Protein AF-A0A9P6L068-F1 (afdb_monomer_lite)

Organism: NCBI:txid83296

Radius of gyration: 22.09 Å; chains: 1; bounding box: 54×22×76 Å

Sequence (106 aa):
MGVKKKEQAEFSKIFTQTTAVAKTEDKTSSNEDQRMGDTSVPTLSTSDALAALLESTEASEREWPQQALLSVMIRFGRMPRGGWSKAKDVFCAKFRSNVGTKEFKK

Secondary structure (DSSP, 8-state):
---------------------------------------------HHHHHHHHHHT----TTTHHHHHHHHHHHHHSSPPTTHHHHHHHHHHHHH-----HHHHT-

Structure (mmCIF, N/CA/C/O backbone):
data_AF-A0A9P6L068-F1
#
_entry.id   AF-A0A9P6L068-F1
#
loop_
_atom_site.group_PDB
_atom_site.id
_atom_site.type_symbol
_atom_site.label_atom_id
_atom_site.label_alt_id
_atom_site.label_comp_id
_atom_site.label_asym_id
_atom_site.label_entity_id
_atom_site.label_seq_id
_atom_site.pdbx_PDB_ins_code
_atom_site.Cartn_x
_atom_site.Cartn_y
_atom_site.Cartn_z
_atom_site.occupancy
_atom_site.B_iso_or_equiv
_atom_site.auth_seq_id
_atom_site.auth_comp_id
_atom_site.auth_asym_id
_atom_site.auth_atom_id
_atom_site.pdbx_PDB_model_num
ATOM 1 N N . MET A 1 1 ? 4.811 7.880 48.779 1.00 40.91 1 MET A N 1
ATOM 2 C CA . MET A 1 1 ? 3.872 7.461 47.713 1.00 40.91 1 MET A CA 1
ATOM 3 C C . MET A 1 1 ? 4.319 8.150 46.431 1.00 40.91 1 MET A C 1
ATOM 5 O O . MET A 1 1 ? 4.379 9.362 46.439 1.00 40.91 1 MET A O 1
ATOM 9 N N . GLY A 1 2 ? 4.769 7.525 45.351 1.00 40.84 2 GLY A N 1
ATOM 10 C CA . GLY A 1 2 ? 4.632 6.147 44.902 1.00 40.84 2 GLY A CA 1
ATOM 11 C C . GLY A 1 2 ? 4.333 6.172 43.398 1.00 40.84 2 GLY A C 1
ATOM 12 O O . GLY A 1 2 ? 3.170 6.177 43.034 1.00 40.84 2 GLY A O 1
ATOM 13 N N . VAL A 1 3 ? 5.408 6.172 42.594 1.00 47.09 3 VAL A N 1
ATOM 14 C CA . VAL A 1 3 ? 5.574 5.699 41.195 1.00 47.09 3 VAL A CA 1
ATOM 15 C C . VAL A 1 3 ? 4.749 6.265 40.020 1.00 47.09 3 VAL A C 1
ATOM 17 O O . VAL A 1 3 ? 3.537 6.402 40.105 1.00 47.09 3 VAL A O 1
ATOM 20 N N . LYS A 1 4 ? 5.464 6.364 38.87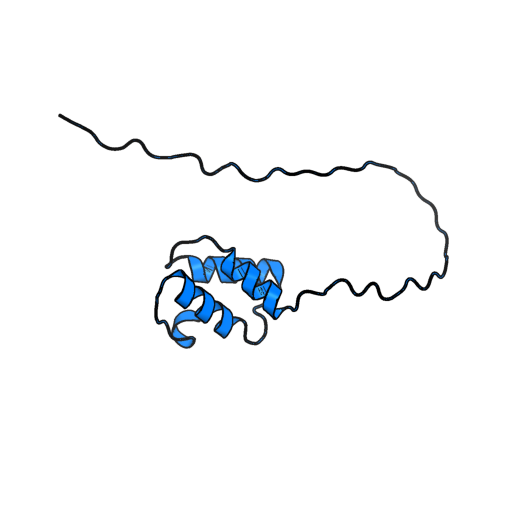1 1.00 46.06 4 LYS A N 1
ATOM 21 C CA . LYS A 1 4 ? 5.070 6.352 37.429 1.00 46.06 4 LYS A CA 1
ATOM 22 C C . LYS A 1 4 ? 5.373 7.683 36.718 1.00 46.06 4 LYS A C 1
ATOM 24 O O . LYS A 1 4 ? 4.863 8.707 37.127 1.00 46.06 4 LYS A O 1
ATOM 29 N N . LYS A 1 5 ? 6.174 7.781 35.652 1.00 46.59 5 LYS A N 1
ATOM 30 C CA . LYS A 1 5 ? 6.667 6.827 34.643 1.00 46.59 5 LYS A CA 1
ATOM 31 C C . LYS A 1 5 ? 8.026 7.324 34.117 1.00 46.59 5 LYS A C 1
ATOM 33 O O . LYS A 1 5 ? 8.143 8.483 33.737 1.00 46.59 5 LYS A O 1
ATOM 38 N N . LYS A 1 6 ? 9.016 6.433 34.064 1.00 49.78 6 LYS A N 1
ATOM 39 C CA . LYS A 1 6 ? 10.169 6.514 33.160 1.00 49.78 6 LYS A CA 1
ATOM 40 C C . LYS A 1 6 ? 9.912 5.474 32.078 1.00 49.78 6 LYS A C 1
ATOM 42 O O . LYS A 1 6 ? 9.889 4.303 32.424 1.00 49.78 6 LYS A O 1
ATOM 47 N N . GLU A 1 7 ? 9.703 5.890 30.835 1.00 48.69 7 GLU A N 1
ATOM 48 C CA . GLU A 1 7 ? 9.879 5.020 29.665 1.00 48.69 7 GLU A CA 1
ATOM 49 C C . GLU A 1 7 ? 9.862 5.884 28.399 1.00 48.69 7 GLU A C 1
ATOM 51 O O . GLU A 1 7 ? 8.817 6.180 27.829 1.00 48.69 7 GLU A O 1
ATOM 56 N N . GLN A 1 8 ? 11.036 6.361 27.997 1.00 44.88 8 GLN A N 1
ATOM 57 C CA . GLN A 1 8 ? 11.320 6.639 26.594 1.00 44.88 8 GLN A CA 1
ATOM 58 C C . GLN A 1 8 ? 12.592 5.864 26.291 1.00 44.88 8 GLN A C 1
ATOM 60 O O . GLN A 1 8 ? 13.699 6.310 26.586 1.00 44.88 8 GLN A O 1
ATOM 65 N N . ALA A 1 9 ? 12.389 4.628 25.845 1.00 48.94 9 ALA A N 1
ATOM 66 C CA . ALA A 1 9 ? 13.442 3.785 25.326 1.00 48.94 9 ALA A CA 1
ATOM 67 C C . ALA A 1 9 ? 13.738 4.225 23.889 1.00 48.94 9 ALA A C 1
ATOM 69 O O . ALA A 1 9 ? 12.839 4.344 23.058 1.00 48.94 9 ALA A O 1
ATOM 70 N N . GLU A 1 10 ? 15.016 4.506 23.663 1.00 45.25 10 GLU A N 1
ATOM 71 C CA . GLU A 1 10 ? 15.669 4.761 22.386 1.00 45.25 10 GLU A CA 1
ATOM 72 C C . GLU A 1 10 ? 15.165 3.841 21.266 1.00 45.25 10 GLU A C 1
ATOM 74 O O . GLU A 1 10 ? 15.337 2.625 21.331 1.00 45.25 10 GLU A O 1
ATOM 79 N N . PHE A 1 11 ? 14.649 4.425 20.185 1.00 47.53 11 PHE A N 1
ATOM 80 C CA . PHE A 1 11 ? 14.453 3.726 18.915 1.00 47.53 11 PHE A CA 1
ATOM 81 C C . PHE A 1 11 ? 15.324 4.371 17.832 1.00 47.53 11 PHE A C 1
ATOM 83 O O . PHE A 1 11 ? 14.835 4.965 16.881 1.00 47.53 11 PHE A O 1
ATOM 90 N N . SER A 1 12 ? 16.645 4.285 18.015 1.00 49.00 12 SER A N 1
ATOM 91 C CA . SER A 1 12 ? 17.634 4.730 17.020 1.00 49.00 12 SER A CA 1
ATOM 92 C C . SER A 1 12 ? 18.821 3.774 16.933 1.00 49.00 12 SER A C 1
ATOM 94 O O . SER A 1 12 ? 19.973 4.186 17.019 1.00 49.00 12 SER A O 1
ATOM 96 N N . LYS A 1 13 ? 18.550 2.477 16.783 1.00 51.81 13 LYS A N 1
ATOM 97 C CA . LYS A 1 13 ? 19.494 1.456 16.295 1.00 51.81 13 LYS A CA 1
ATOM 98 C C . LYS A 1 13 ? 18.601 0.457 15.566 1.00 51.81 13 LYS A C 1
ATOM 100 O O . LYS A 1 13 ? 17.787 -0.170 16.220 1.00 51.81 13 LYS A O 1
ATOM 105 N N . ILE A 1 14 ? 18.531 0.443 14.238 1.00 54.28 14 ILE A N 1
ATOM 106 C CA . ILE A 1 14 ? 19.337 -0.439 13.389 1.00 54.28 14 ILE A CA 1
ATOM 107 C C . ILE A 1 14 ? 19.416 0.196 11.987 1.00 54.28 14 ILE A C 1
ATOM 109 O O . ILE A 1 14 ? 18.492 0.084 11.189 1.00 54.28 14 ILE A O 1
ATOM 113 N N . PHE A 1 15 ? 20.534 0.841 11.664 1.00 48.41 15 PHE A N 1
ATOM 114 C CA . PHE A 1 15 ? 20.954 1.018 10.273 1.00 48.41 15 PHE A CA 1
ATOM 115 C C . PHE A 1 15 ? 22.474 0.942 10.219 1.00 48.41 15 PHE A C 1
ATOM 117 O O . PHE A 1 15 ? 23.161 1.956 10.169 1.00 48.41 15 PHE A O 1
ATOM 124 N N . THR A 1 16 ? 23.001 -0.277 10.284 1.00 41.12 16 THR A N 1
ATOM 125 C CA . THR A 1 16 ? 24.381 -0.570 9.891 1.00 41.12 16 THR A CA 1
ATOM 126 C C . THR A 1 16 ? 24.519 -2.034 9.484 1.00 41.12 16 THR A C 1
ATOM 128 O O . THR A 1 16 ? 24.456 -2.934 10.314 1.00 41.12 16 THR A O 1
ATOM 131 N N . GLN A 1 17 ? 24.719 -2.233 8.184 1.00 47.88 17 GLN A N 1
ATOM 132 C CA . GLN A 1 17 ? 25.573 -3.235 7.526 1.00 47.88 17 GLN A CA 1
ATOM 133 C C . GLN A 1 17 ? 25.637 -2.757 6.061 1.00 47.88 17 GLN A C 1
ATOM 135 O O . GLN A 1 17 ? 24.644 -2.830 5.350 1.00 47.88 17 GLN A O 1
ATOM 140 N N . THR A 1 18 ? 26.600 -1.929 5.647 1.00 43.69 18 THR A N 1
ATOM 141 C CA . THR A 1 18 ? 28.035 -2.181 5.403 1.00 43.69 18 THR A CA 1
ATOM 142 C C . THR A 1 18 ? 28.291 -3.301 4.397 1.00 43.69 18 THR A C 1
ATOM 144 O O . THR A 1 18 ? 28.287 -4.463 4.774 1.00 43.69 18 THR A O 1
ATOM 147 N N . THR A 1 19 ? 28.677 -2.924 3.174 1.00 41.19 19 THR A N 1
ATOM 148 C CA . THR A 1 19 ? 29.854 -3.511 2.511 1.00 41.19 19 THR A CA 1
ATOM 149 C C . THR A 1 19 ? 30.445 -2.502 1.533 1.00 41.19 19 THR A C 1
ATOM 151 O O . THR A 1 19 ? 29.776 -2.029 0.620 1.00 41.19 19 THR A O 1
ATOM 154 N N . ALA A 1 20 ? 31.700 -2.151 1.790 1.00 46.81 20 ALA A N 1
ATOM 155 C CA . ALA A 1 20 ? 32.549 -1.298 0.979 1.00 46.81 20 ALA A CA 1
ATOM 156 C C . ALA A 1 20 ? 33.334 -2.146 -0.029 1.00 46.81 20 ALA A C 1
ATOM 158 O O . ALA A 1 20 ? 33.853 -3.185 0.369 1.00 46.81 20 ALA A O 1
ATOM 159 N N . VAL A 1 21 ? 33.516 -1.654 -1.260 1.00 44.19 21 VAL A N 1
ATOM 160 C CA . VAL A 1 21 ? 34.754 -1.842 -2.038 1.00 44.19 21 VAL A CA 1
ATOM 161 C C . VAL A 1 21 ? 35.051 -0.550 -2.815 1.00 44.19 21 VAL A C 1
ATOM 163 O O . VAL A 1 21 ? 34.157 0.201 -3.187 1.00 44.19 21 VAL A O 1
ATOM 166 N N . ALA A 1 22 ? 36.348 -0.286 -2.922 1.00 46.44 22 ALA A N 1
ATOM 167 C CA . ALA A 1 22 ? 37.069 0.954 -3.153 1.00 46.44 22 ALA A CA 1
ATOM 168 C C . ALA A 1 22 ? 36.943 1.640 -4.533 1.00 46.44 22 ALA A C 1
ATOM 170 O O . ALA A 1 22 ? 36.687 1.002 -5.546 1.00 46.44 22 ALA A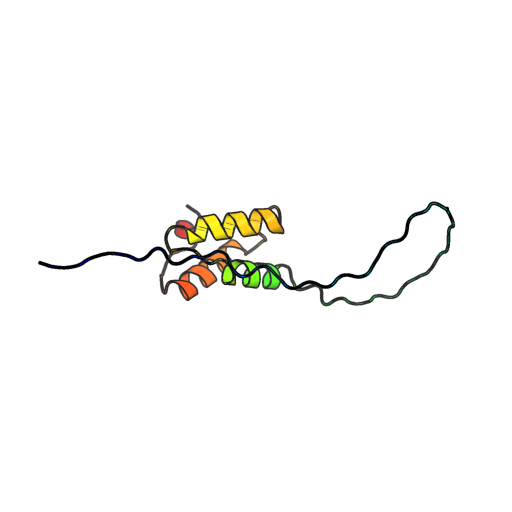 O 1
ATOM 171 N N . LYS A 1 23 ? 37.228 2.959 -4.498 1.00 47.62 23 LYS A N 1
ATOM 172 C CA . LYS A 1 23 ? 38.003 3.813 -5.434 1.00 47.62 23 LYS A CA 1
ATOM 173 C C . LYS A 1 23 ? 38.401 3.205 -6.789 1.00 47.62 23 LYS A C 1
ATOM 175 O O . LYS A 1 23 ? 39.015 2.146 -6.813 1.00 47.62 23 LYS A O 1
ATOM 180 N N . THR A 1 24 ? 38.321 3.998 -7.862 1.00 38.25 24 THR A N 1
ATOM 181 C CA . THR A 1 24 ? 39.476 4.703 -8.477 1.00 38.25 24 THR A CA 1
ATOM 182 C C . THR A 1 24 ? 38.961 5.695 -9.526 1.00 38.25 24 THR A C 1
ATOM 184 O O . THR A 1 24 ? 37.899 5.513 -10.113 1.00 38.25 24 THR A O 1
ATOM 187 N N . GLU A 1 25 ? 39.690 6.792 -9.654 1.00 50.44 25 GLU A N 1
ATOM 188 C CA . GLU A 1 25 ? 39.479 7.907 -10.562 1.00 50.44 25 GLU A CA 1
ATOM 189 C C . GLU A 1 25 ? 39.818 7.528 -12.016 1.00 50.44 25 GLU A C 1
ATOM 191 O O . GLU A 1 25 ? 40.444 6.509 -12.293 1.00 50.44 25 GLU A O 1
ATOM 196 N N . ASP A 1 26 ? 39.470 8.456 -12.897 1.00 36.09 26 ASP A N 1
ATOM 197 C CA . ASP A 1 26 ? 40.065 8.714 -14.203 1.00 36.09 26 ASP A CA 1
ATOM 198 C C . ASP A 1 26 ? 39.372 8.261 -15.497 1.00 36.09 26 ASP A C 1
ATOM 200 O O . ASP A 1 26 ? 38.777 7.203 -15.683 1.00 36.09 26 ASP A O 1
ATOM 204 N N . LYS A 1 27 ? 39.467 9.234 -16.389 1.00 54.47 27 LYS A N 1
ATOM 205 C CA . LYS A 1 27 ? 38.940 9.443 -17.724 1.00 54.47 27 LYS A CA 1
ATOM 206 C C . LYS A 1 27 ? 39.529 8.408 -18.681 1.00 54.47 27 LYS A C 1
ATOM 208 O O . LYS A 1 27 ? 40.728 8.168 -18.620 1.00 54.47 27 LYS A O 1
ATOM 213 N N . THR A 1 28 ? 38.733 7.880 -19.616 1.00 37.38 28 THR A N 1
ATOM 214 C CA . THR A 1 28 ? 39.058 7.744 -21.057 1.0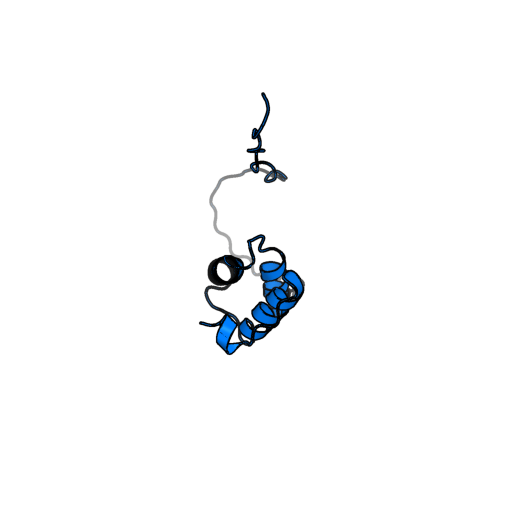0 37.38 28 THR A CA 1
ATOM 215 C C . THR A 1 28 ? 37.993 6.908 -21.776 1.00 37.38 28 THR A C 1
ATOM 217 O O . THR A 1 28 ? 37.590 5.837 -21.342 1.00 37.38 28 THR A O 1
ATOM 220 N N . SER A 1 29 ? 37.546 7.465 -22.897 1.00 49.50 29 SER A N 1
ATOM 221 C CA . SER A 1 29 ? 36.770 6.859 -23.975 1.00 49.50 29 SER A CA 1
ATOM 222 C C . SER A 1 29 ? 37.332 5.511 -24.439 1.00 49.50 29 SER A C 1
ATOM 224 O O . SER A 1 29 ? 38.487 5.471 -24.845 1.00 49.50 29 SER A O 1
ATOM 226 N N . SER A 1 30 ? 36.505 4.471 -24.552 1.00 37.88 30 SER A N 1
ATOM 227 C CA . SER A 1 30 ? 36.513 3.643 -25.764 1.00 37.88 30 SER A CA 1
ATOM 228 C C . SER A 1 30 ? 35.251 2.794 -25.885 1.00 37.88 30 SER A C 1
ATOM 230 O O . SER A 1 30 ? 34.698 2.291 -24.914 1.00 37.88 30 SER A O 1
ATOM 232 N N . ASN A 1 31 ? 34.818 2.706 -27.130 1.00 53.31 31 ASN A N 1
ATOM 233 C CA . ASN A 1 31 ? 33.698 1.978 -27.682 1.00 53.31 31 ASN A CA 1
ATOM 234 C C . ASN A 1 31 ? 34.036 0.484 -27.738 1.00 53.31 31 ASN A C 1
ATOM 236 O O . ASN A 1 31 ? 34.951 0.146 -28.479 1.00 53.31 31 ASN A O 1
ATOM 240 N N . GLU A 1 32 ? 33.307 -0.390 -27.039 1.00 40.88 32 GLU A N 1
ATOM 241 C CA . GLU A 1 32 ? 33.288 -1.825 -27.352 1.00 40.88 32 GLU A CA 1
ATOM 242 C C . GLU A 1 32 ? 31.876 -2.402 -27.191 1.00 40.88 32 GLU A C 1
ATOM 244 O O . GLU A 1 32 ? 31.288 -2.449 -26.111 1.00 40.88 32 GLU A O 1
ATOM 249 N N . ASP A 1 33 ? 31.350 -2.813 -28.341 1.00 52.81 33 ASP A N 1
ATOM 250 C CA . ASP A 1 33 ? 30.169 -3.631 -28.558 1.00 52.81 33 ASP A CA 1
ATOM 251 C C . ASP A 1 33 ? 30.327 -4.954 -27.793 1.00 52.81 33 ASP A C 1
ATOM 253 O O . ASP A 1 33 ? 31.061 -5.851 -28.206 1.00 52.81 33 ASP A O 1
ATOM 257 N N . GLN A 1 34 ? 29.675 -5.071 -26.636 1.00 49.84 34 GLN A N 1
ATOM 258 C CA . GLN A 1 34 ? 29.537 -6.346 -25.943 1.00 49.84 34 GLN A CA 1
ATOM 259 C C . GLN A 1 34 ? 28.079 -6.572 -25.570 1.00 49.84 34 GLN A C 1
ATOM 261 O O . GLN A 1 34 ? 27.533 -6.062 -24.592 1.00 49.84 34 GLN A O 1
ATOM 266 N N . ARG A 1 35 ? 27.459 -7.384 -26.421 1.00 61.31 35 ARG A N 1
ATOM 267 C CA . ARG A 1 35 ? 26.226 -8.135 -26.223 1.00 61.31 35 ARG A CA 1
ATOM 268 C C . ARG A 1 35 ? 26.326 -8.959 -24.930 1.00 61.31 35 ARG A C 1
ATOM 270 O O . ARG A 1 35 ? 26.701 -10.127 -24.958 1.00 61.31 35 ARG A O 1
ATOM 277 N N . MET A 1 36 ? 26.016 -8.335 -23.798 1.00 50.25 36 MET A N 1
ATOM 278 C CA . MET A 1 36 ? 25.972 -8.989 -22.491 1.00 50.25 36 MET A CA 1
ATOM 279 C C . MET A 1 36 ? 24.575 -9.563 -22.275 1.00 50.25 36 MET A C 1
ATOM 281 O O . MET A 1 36 ? 23.575 -8.859 -22.392 1.00 50.25 36 MET A O 1
ATOM 285 N N . GLY A 1 37 ? 24.537 -10.876 -22.057 1.00 44.50 37 GLY A N 1
ATOM 286 C CA . GLY A 1 37 ? 23.329 -11.685 -22.043 1.00 44.50 37 GLY A CA 1
ATOM 287 C C . GLY A 1 37 ? 22.266 -11.213 -21.059 1.00 44.50 37 GLY A C 1
ATOM 288 O O . GLY A 1 37 ? 22.564 -10.565 -20.055 1.00 44.50 37 GLY A O 1
ATOM 289 N N . ASP A 1 38 ? 21.031 -11.614 -21.366 1.00 46.44 38 ASP A N 1
ATOM 290 C CA . ASP A 1 38 ? 19.875 -11.632 -20.474 1.00 46.44 38 ASP A CA 1
ATOM 291 C C . ASP A 1 38 ? 20.237 -12.344 -19.163 1.00 46.44 38 ASP A C 1
ATOM 293 O O . ASP A 1 38 ? 19.942 -13.516 -18.933 1.00 46.44 38 ASP A O 1
ATOM 297 N N . THR A 1 39 ? 20.899 -11.620 -18.266 1.00 47.38 39 THR A N 1
ATOM 298 C CA . THR A 1 39 ? 20.852 -11.920 -16.849 1.00 47.38 39 THR A CA 1
ATOM 299 C C . THR A 1 39 ? 19.432 -11.566 -16.468 1.00 47.38 39 THR A C 1
ATOM 301 O O . THR A 1 39 ? 19.119 -10.406 -16.203 1.00 47.38 39 THR A O 1
ATOM 304 N N . SER A 1 40 ? 18.546 -12.557 -16.513 1.00 52.28 40 SER A N 1
ATOM 305 C CA . SER A 1 40 ? 17.219 -12.470 -15.929 1.00 52.28 40 SER A CA 1
ATOM 306 C C . SER A 1 40 ? 17.393 -12.319 -14.418 1.00 52.28 40 SER A C 1
ATOM 308 O O . SER A 1 40 ? 17.248 -13.274 -13.654 1.00 52.28 40 SER A O 1
ATOM 310 N N . VAL A 1 41 ? 17.768 -11.115 -13.979 1.00 56.56 41 VAL A N 1
ATOM 311 C CA . VAL A 1 41 ? 17.584 -10.677 -12.603 1.00 56.56 41 VAL A CA 1
ATOM 312 C C . VAL A 1 41 ? 16.109 -10.948 -12.325 1.00 56.56 41 VAL A C 1
ATOM 314 O O . VAL A 1 41 ? 15.282 -10.519 -13.141 1.00 56.56 41 VAL A O 1
ATOM 317 N N . PRO A 1 42 ? 15.741 -11.690 -11.263 1.00 52.19 42 PRO A N 1
ATOM 318 C CA . PRO A 1 42 ? 14.342 -11.885 -10.934 1.00 52.19 42 PRO A CA 1
ATOM 319 C C . PRO A 1 42 ? 13.777 -10.497 -10.671 1.00 52.19 42 PRO A C 1
ATOM 321 O O . PRO A 1 42 ? 13.995 -9.890 -9.623 1.00 52.19 42 PRO A O 1
ATOM 324 N N . THR A 1 43 ? 13.127 -9.948 -11.691 1.00 60.41 43 THR A N 1
ATOM 325 C CA . THR A 1 43 ? 12.500 -8.645 -11.619 1.00 60.41 43 THR A CA 1
ATOM 326 C C . THR A 1 43 ? 11.270 -8.914 -10.782 1.00 60.41 43 THR A C 1
ATOM 328 O O . THR A 1 43 ? 10.248 -9.352 -11.309 1.00 60.41 43 THR A O 1
ATOM 331 N N . LEU A 1 44 ? 11.422 -8.797 -9.457 1.00 64.44 44 LEU A N 1
ATOM 332 C CA . LEU A 1 44 ? 10.332 -8.906 -8.496 1.00 64.44 44 LEU A CA 1
ATOM 333 C C . LEU A 1 44 ? 9.148 -8.158 -9.086 1.00 64.44 44 LEU A C 1
ATOM 335 O O . LEU A 1 44 ? 9.272 -6.979 -9.441 1.00 64.44 44 LEU A O 1
ATOM 339 N N . SER A 1 45 ? 8.033 -8.867 -9.260 1.00 85.56 45 SER A N 1
ATOM 340 C CA . SER A 1 45 ? 6.878 -8.270 -9.906 1.00 85.56 45 SER A CA 1
ATOM 341 C C . SER A 1 45 ? 6.510 -7.001 -9.133 1.00 85.56 45 SER A C 1
ATOM 343 O O . SER A 1 45 ? 6.631 -6.943 -7.906 1.00 85.56 45 SER A O 1
ATOM 345 N N . THR A 1 46 ? 6.055 -5.952 -9.823 1.00 85.44 46 THR A N 1
ATOM 346 C CA . THR A 1 46 ? 5.630 -4.699 -9.164 1.00 85.44 46 THR A CA 1
ATOM 347 C C . THR A 1 46 ? 4.625 -4.970 -8.037 1.00 85.44 46 THR A C 1
ATOM 349 O O . THR A 1 46 ? 4.588 -4.272 -7.028 1.00 85.44 46 THR A O 1
ATOM 352 N N . SER A 1 47 ? 3.835 -6.028 -8.211 1.00 86.75 47 SER A N 1
ATOM 353 C CA . SER A 1 47 ? 2.879 -6.567 -7.257 1.00 86.75 47 SER A CA 1
ATOM 354 C C . SER A 1 47 ? 3.532 -7.094 -5.969 1.00 86.75 47 SER A C 1
ATOM 356 O O . SER A 1 47 ? 3.009 -6.819 -4.887 1.00 86.75 47 SER A O 1
ATOM 358 N N . ASP A 1 48 ? 4.643 -7.823 -6.067 1.00 88.62 48 ASP A N 1
ATOM 359 C CA . ASP A 1 48 ? 5.348 -8.397 -4.911 1.00 88.62 48 ASP A CA 1
ATOM 360 C C . ASP A 1 48 ? 6.179 -7.330 -4.202 1.00 88.62 48 ASP A C 1
ATOM 362 O O . ASP A 1 48 ? 6.169 -7.237 -2.977 1.00 88.62 48 ASP A O 1
ATOM 366 N N . ALA A 1 49 ? 6.811 -6.440 -4.972 1.00 90.12 49 ALA A N 1
ATOM 367 C CA . ALA A 1 49 ? 7.524 -5.290 -4.428 1.00 90.12 49 ALA A CA 1
ATOM 368 C C . ALA A 1 49 ? 6.592 -4.345 -3.644 1.00 90.12 49 ALA A C 1
ATOM 370 O O . ALA A 1 49 ? 6.998 -3.792 -2.621 1.00 90.12 49 ALA A O 1
ATOM 371 N N . LEU A 1 50 ? 5.347 -4.169 -4.103 1.00 91.81 50 LEU A N 1
ATOM 372 C CA . LEU A 1 50 ? 4.328 -3.407 -3.382 1.00 91.81 50 LEU A CA 1
ATOM 373 C C . LEU A 1 50 ? 3.882 -4.126 -2.105 1.00 91.81 50 LEU A C 1
ATOM 375 O O . LEU A 1 50 ? 3.786 -3.478 -1.069 1.00 91.81 50 LEU A O 1
ATOM 379 N N . ALA A 1 51 ? 3.639 -5.438 -2.157 1.00 91.12 51 ALA A N 1
ATOM 380 C CA . ALA A 1 51 ? 3.252 -6.205 -0.972 1.00 91.12 51 ALA A CA 1
ATOM 381 C C . ALA A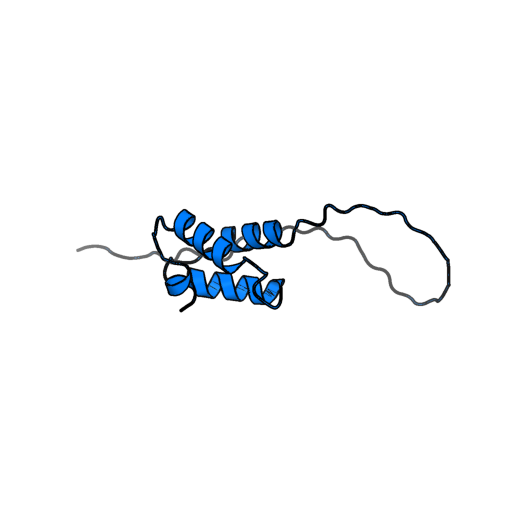 1 51 ? 4.324 -6.119 0.125 1.00 91.12 51 ALA A C 1
ATOM 383 O O . ALA A 1 51 ? 4.018 -5.711 1.241 1.00 91.12 51 ALA A O 1
ATOM 384 N N . ALA A 1 52 ? 5.588 -6.365 -0.232 1.00 91.44 52 ALA A N 1
ATOM 385 C CA . ALA A 1 52 ? 6.709 -6.268 0.698 1.00 91.44 52 ALA A CA 1
ATOM 386 C C . ALA A 1 52 ? 6.836 -4.869 1.327 1.00 91.44 52 ALA A C 1
ATOM 388 O O . ALA A 1 52 ? 7.093 -4.747 2.520 1.00 91.44 52 ALA A O 1
ATOM 389 N N . LEU A 1 53 ? 6.621 -3.807 0.540 1.00 93.62 53 LEU A N 1
ATOM 390 C CA . LEU A 1 53 ? 6.682 -2.426 1.031 1.00 93.62 53 LEU A CA 1
ATOM 391 C C . LEU A 1 53 ? 5.547 -2.093 2.012 1.00 93.62 53 LEU A C 1
ATOM 393 O O . LEU A 1 53 ? 5.754 -1.401 3.008 1.00 93.62 53 LEU A O 1
ATOM 397 N N . LEU A 1 54 ? 4.335 -2.569 1.726 1.00 92.88 54 LEU A N 1
ATOM 398 C CA . LEU A 1 54 ? 3.189 -2.384 2.613 1.00 92.88 54 LEU A CA 1
ATOM 399 C C . LEU A 1 54 ? 3.402 -3.153 3.923 1.00 92.88 54 LEU A C 1
ATOM 401 O O . LEU A 1 54 ? 3.219 -2.601 5.007 1.00 92.88 54 LEU A O 1
ATOM 405 N N . GLU A 1 55 ? 3.847 -4.405 3.841 1.00 92.50 55 GLU A N 1
ATOM 406 C CA . GLU A 1 55 ? 4.121 -5.234 5.017 1.00 92.50 55 GLU A CA 1
ATOM 407 C C . GLU A 1 55 ? 5.216 -4.631 5.904 1.00 92.50 55 GLU A C 1
ATOM 409 O O . GLU A 1 55 ? 5.028 -4.563 7.124 1.00 92.50 55 GLU A O 1
ATOM 414 N N . SER A 1 56 ? 6.285 -4.091 5.302 1.00 92.69 56 SER A N 1
ATOM 415 C CA . SER A 1 56 ? 7.388 -3.442 6.022 1.00 92.69 56 SER A CA 1
ATOM 416 C C . SER A 1 56 ? 7.022 -2.097 6.656 1.00 92.69 56 SER A C 1
ATOM 418 O O . SER A 1 56 ? 7.820 -1.545 7.405 1.00 92.69 56 SER A O 1
ATOM 420 N N . THR A 1 57 ? 5.856 -1.523 6.346 1.00 92.44 57 THR A N 1
ATOM 421 C CA . THR A 1 57 ? 5.441 -0.236 6.921 1.00 92.44 57 THR A CA 1
ATOM 422 C C . THR A 1 57 ? 5.023 -0.433 8.378 1.00 92.44 57 THR A C 1
ATOM 424 O O . THR A 1 57 ? 3.944 -0.967 8.647 1.00 92.44 57 THR A O 1
ATOM 427 N N . GLU A 1 58 ? 5.850 -0.009 9.329 1.00 90.94 58 GLU A N 1
ATOM 428 C CA . GLU A 1 58 ? 5.555 -0.048 10.765 1.00 90.94 58 GLU A CA 1
ATOM 429 C C . GLU A 1 58 ? 4.931 1.275 11.220 1.00 90.94 58 GLU A C 1
ATOM 431 O O . GLU A 1 58 ? 5.598 2.299 11.320 1.00 90.94 58 GLU A O 1
ATOM 436 N N . ALA A 1 59 ? 3.621 1.261 11.458 1.00 90.62 59 ALA A N 1
ATOM 437 C CA . ALA A 1 59 ? 2.862 2.421 11.909 1.00 90.62 59 ALA A CA 1
ATOM 438 C C . ALA A 1 59 ? 1.606 1.966 12.661 1.00 90.62 59 ALA A C 1
ATOM 440 O O . ALA A 1 59 ? 1.164 0.822 12.511 1.00 90.62 59 ALA A O 1
ATOM 441 N N . SER A 1 60 ? 1.029 2.862 13.463 1.00 90.31 60 SER A N 1
ATOM 442 C CA . SER A 1 60 ? -0.244 2.623 14.149 1.00 90.31 60 SER A CA 1
ATOM 443 C C . SER A 1 60 ? -1.400 2.509 13.147 1.00 90.31 60 SER A C 1
ATOM 445 O O . SER A 1 60 ? -1.321 3.063 12.056 1.00 90.31 60 SER A O 1
ATOM 447 N N . GLU A 1 61 ? -2.503 1.843 13.505 1.00 88.81 61 GLU A N 1
ATOM 448 C CA . GLU A 1 61 ? -3.653 1.646 12.598 1.00 88.81 61 GLU A CA 1
ATOM 449 C C . GLU A 1 61 ? -4.155 2.958 11.966 1.00 88.81 61 GLU A C 1
ATOM 451 O O . GLU A 1 61 ? -4.514 2.993 10.792 1.00 88.81 61 GLU A O 1
ATOM 456 N N . ARG A 1 62 ? -4.133 4.063 12.721 1.00 87.88 62 ARG A N 1
ATOM 457 C CA . ARG A 1 62 ? -4.573 5.377 12.229 1.00 87.88 62 ARG A CA 1
ATOM 458 C C . ARG A 1 62 ? -3.599 6.012 11.238 1.00 87.88 62 ARG A C 1
ATOM 460 O O . ARG A 1 62 ? -4.033 6.694 10.318 1.00 87.88 62 ARG A O 1
ATOM 467 N N . GLU A 1 63 ? -2.300 5.816 11.432 1.00 90.69 63 GLU A N 1
ATOM 468 C CA . GLU A 1 63 ? -1.244 6.467 10.642 1.00 90.69 63 GLU A CA 1
ATOM 469 C C . GLU A 1 63 ? -0.762 5.590 9.483 1.00 90.69 63 GLU A C 1
ATOM 471 O O . GLU A 1 63 ? -0.197 6.086 8.506 1.00 90.69 63 GLU A O 1
ATOM 476 N N . TRP A 1 64 ? -1.007 4.282 9.568 1.00 93.38 64 TRP A N 1
ATOM 477 C CA . TRP A 1 64 ? -0.527 3.303 8.607 1.00 93.38 64 TRP A CA 1
ATOM 478 C C . TRP A 1 64 ? -0.965 3.589 7.172 1.00 93.38 64 TRP A C 1
ATOM 480 O O . TRP A 1 64 ? -0.093 3.558 6.307 1.00 93.38 64 TRP A O 1
ATOM 490 N N . PRO A 1 65 ? -2.234 3.934 6.868 1.00 90.50 65 PRO A N 1
ATOM 491 C CA . PRO A 1 65 ? -2.639 4.204 5.488 1.00 90.50 65 PRO A CA 1
ATOM 492 C C . PRO A 1 65 ? -1.841 5.349 4.852 1.00 90.50 65 PRO A C 1
ATOM 494 O O . PRO A 1 65 ? -1.439 5.258 3.692 1.00 90.50 65 PRO A O 1
ATOM 497 N N . GLN A 1 66 ? -1.556 6.400 5.627 1.00 91.25 66 GLN A N 1
ATOM 498 C CA . GLN A 1 66 ? -0.774 7.547 5.167 1.00 91.25 66 GLN A CA 1
ATOM 499 C C . GLN A 1 66 ? 0.702 7.181 4.981 1.00 91.25 66 GLN A C 1
ATOM 501 O O . GLN A 1 66 ? 1.272 7.470 3.929 1.00 91.25 66 GLN A O 1
ATOM 506 N N . GLN A 1 67 ? 1.312 6.499 5.955 1.00 92.88 67 GLN A N 1
ATOM 507 C CA . GLN A 1 67 ? 2.715 6.069 5.883 1.00 92.88 67 GLN A CA 1
ATOM 508 C C . GLN A 1 67 ? 2.960 5.056 4.756 1.00 92.88 67 GLN A C 1
ATOM 510 O O . GLN A 1 67 ? 3.948 5.149 4.022 1.00 92.88 67 GLN A O 1
ATOM 515 N N . ALA A 1 68 ? 2.027 4.125 4.563 1.00 92.56 68 ALA A N 1
ATOM 516 C CA . ALA A 1 68 ? 2.072 3.137 3.496 1.00 92.56 68 ALA A CA 1
ATOM 517 C C . ALA A 1 68 ? 1.956 3.810 2.123 1.00 92.56 68 ALA A C 1
ATOM 519 O O . ALA A 1 68 ? 2.738 3.516 1.218 1.00 92.56 68 ALA A O 1
ATOM 520 N N . LEU A 1 69 ? 1.026 4.760 1.967 1.00 92.25 69 LEU A N 1
ATOM 521 C CA . LEU A 1 69 ? 0.883 5.524 0.730 1.00 92.25 69 LEU A CA 1
ATOM 522 C C . LEU A 1 69 ? 2.136 6.350 0.428 1.00 92.25 69 LEU A C 1
ATOM 524 O O . LEU A 1 69 ? 2.608 6.317 -0.706 1.00 92.25 69 LEU A O 1
ATOM 528 N N . LEU A 1 70 ? 2.692 7.051 1.418 1.00 93.44 70 LEU A N 1
ATOM 529 C CA . LEU A 1 70 ? 3.934 7.812 1.258 1.00 93.44 70 LEU A CA 1
ATOM 530 C C . LEU A 1 70 ? 5.082 6.909 0.806 1.00 93.44 70 LEU A C 1
ATOM 532 O O . LEU A 1 70 ? 5.744 7.213 -0.183 1.00 93.44 70 LEU A O 1
ATOM 536 N N . SER A 1 71 ? 5.257 5.759 1.457 1.00 93.00 71 SER A N 1
ATOM 537 C CA . SER A 1 71 ? 6.261 4.761 1.072 1.00 93.00 71 SER A CA 1
ATOM 538 C C . SER A 1 71 ? 6.073 4.310 -0.380 1.00 93.00 71 SER A C 1
ATOM 540 O O . SER A 1 71 ? 7.029 4.272 -1.160 1.00 93.00 71 SER A O 1
ATOM 542 N N . VAL A 1 72 ? 4.827 4.027 -0.782 1.00 92.81 72 VAL A N 1
ATOM 543 C CA . VAL A 1 72 ? 4.484 3.663 -2.165 1.00 92.81 72 VAL A CA 1
ATOM 544 C C . VAL A 1 72 ? 4.791 4.804 -3.135 1.00 92.81 72 VAL A C 1
ATOM 546 O O . VAL A 1 72 ? 5.348 4.550 -4.201 1.00 92.81 72 VAL A O 1
ATOM 549 N N . MET A 1 73 ? 4.470 6.052 -2.793 1.00 92.81 73 MET A N 1
ATOM 550 C CA . MET A 1 73 ? 4.757 7.213 -3.639 1.00 92.81 73 MET A CA 1
ATOM 551 C C . MET A 1 73 ? 6.260 7.452 -3.793 1.00 92.81 73 MET A C 1
ATOM 553 O O . MET A 1 73 ? 6.706 7.726 -4.901 1.00 92.81 73 MET A O 1
ATOM 557 N N . ILE A 1 74 ? 7.048 7.279 -2.732 1.00 92.38 74 ILE A N 1
ATOM 558 C CA . ILE A 1 74 ? 8.509 7.414 -2.782 1.00 92.38 74 ILE A CA 1
ATOM 559 C C . ILE A 1 74 ? 9.120 6.349 -3.700 1.00 92.38 74 ILE A C 1
ATOM 561 O O . ILE A 1 74 ? 9.990 6.659 -4.509 1.00 92.38 74 ILE A O 1
ATOM 565 N N . ARG A 1 75 ? 8.656 5.096 -3.609 1.00 90.88 75 ARG A N 1
ATOM 566 C CA . ARG A 1 75 ? 9.246 3.980 -4.365 1.00 90.88 75 ARG A CA 1
ATOM 567 C C . ARG A 1 75 ? 8.736 3.860 -5.802 1.00 90.88 75 ARG A C 1
ATOM 569 O O . ARG A 1 75 ? 9.507 3.518 -6.691 1.00 90.88 75 ARG A O 1
ATOM 576 N N . PHE A 1 76 ? 7.444 4.090 -6.032 1.00 89.12 76 PHE A N 1
ATOM 577 C CA . PHE A 1 76 ? 6.785 3.855 -7.325 1.00 89.12 76 PHE A CA 1
ATOM 578 C C . PHE A 1 76 ? 6.325 5.140 -8.027 1.00 89.12 76 PHE A C 1
ATOM 580 O O . PHE A 1 76 ? 5.836 5.074 -9.156 1.00 89.12 76 PHE A O 1
ATOM 587 N N . GLY A 1 77 ? 6.388 6.301 -7.368 1.00 91.31 77 GLY A N 1
ATOM 588 C CA . GLY A 1 77 ? 5.855 7.580 -7.859 1.00 91.31 77 GLY A CA 1
ATOM 589 C C . GLY A 1 77 ? 4.324 7.676 -7.838 1.00 91.31 77 GLY A C 1
ATOM 590 O O . GLY A 1 77 ? 3.759 8.759 -7.713 1.00 91.31 77 GLY A O 1
ATOM 591 N N . ARG A 1 78 ? 3.625 6.542 -7.941 1.00 90.00 78 ARG A N 1
ATOM 592 C CA . ARG A 1 78 ? 2.161 6.434 -7.925 1.00 90.00 78 ARG A CA 1
ATOM 593 C C . ARG A 1 78 ? 1.722 5.075 -7.398 1.00 90.00 78 ARG A C 1
ATOM 595 O O . ARG A 1 78 ? 2.467 4.104 -7.492 1.00 90.00 78 ARG A O 1
ATOM 602 N N . MET A 1 79 ? 0.471 4.980 -6.953 1.00 91.69 79 MET A N 1
ATOM 603 C CA . MET A 1 79 ? -0.134 3.692 -6.608 1.00 91.69 79 MET A CA 1
ATOM 604 C C . MET A 1 79 ? -0.244 2.792 -7.861 1.00 91.69 79 MET A C 1
ATOM 606 O O . MET A 1 79 ? -0.899 3.189 -8.833 1.00 91.69 79 MET A O 1
ATOM 610 N N . PRO A 1 80 ? 0.353 1.584 -7.864 1.00 89.94 80 PRO A N 1
ATOM 611 C CA . PRO A 1 80 ? 0.201 0.609 -8.944 1.00 89.94 80 PRO A CA 1
ATOM 612 C C . PRO A 1 80 ? -1.255 0.171 -9.160 1.00 89.94 80 PRO A C 1
ATOM 614 O O . PRO A 1 80 ? -2.101 0.266 -8.266 1.00 89.94 80 PRO A O 1
ATOM 617 N N . ARG A 1 81 ? -1.564 -0.357 -10.353 1.00 89.06 81 ARG A N 1
ATOM 618 C CA . ARG A 1 81 ? -2.903 -0.895 -10.656 1.00 89.06 81 ARG A CA 1
ATOM 619 C C . ARG A 1 81 ? -3.228 -2.056 -9.714 1.00 89.06 81 ARG A C 1
ATOM 621 O O . ARG A 1 81 ? -2.422 -2.961 -9.549 1.00 89.06 81 ARG A O 1
ATOM 628 N N . GLY A 1 82 ? -4.395 -1.997 -9.071 1.00 87.06 82 GLY A N 1
ATOM 629 C CA . GLY A 1 82 ? -4.786 -2.958 -8.030 1.00 87.06 82 GLY A CA 1
ATOM 630 C C . GLY A 1 82 ? -4.063 -2.781 -6.685 1.00 87.06 82 GLY A C 1
ATOM 631 O O . GLY A 1 82 ? -4.395 -3.479 -5.730 1.00 87.06 82 GLY A O 1
ATOM 632 N N . GLY A 1 83 ? -3.136 -1.821 -6.569 1.00 89.38 83 GLY A N 1
ATOM 633 C CA . GLY A 1 83 ? -2.379 -1.557 -5.344 1.00 89.38 83 GLY A CA 1
ATOM 634 C C . GLY A 1 83 ? -3.264 -1.160 -4.162 1.00 89.38 83 GLY A C 1
ATOM 635 O O . GLY A 1 83 ? -2.994 -1.572 -3.045 1.00 89.38 83 GLY A O 1
ATOM 636 N N . TRP A 1 84 ? -4.376 -0.460 -4.409 1.00 90.12 84 TRP A N 1
ATOM 637 C CA . TRP A 1 84 ? -5.355 -0.112 -3.370 1.00 90.12 84 TRP A CA 1
ATOM 638 C C . TRP A 1 84 ? -6.036 -1.331 -2.744 1.00 90.12 84 TRP A C 1
ATOM 640 O O . TRP A 1 84 ? -6.235 -1.359 -1.533 1.00 90.12 84 TRP A O 1
ATOM 650 N N . SER A 1 85 ? -6.379 -2.341 -3.549 1.00 89.00 85 SER A N 1
ATOM 651 C CA . SER A 1 85 ? -6.964 -3.581 -3.031 1.00 89.00 85 SER A CA 1
ATOM 652 C C . SER A 1 85 ? -5.951 -4.317 -2.160 1.00 89.00 85 SER A C 1
ATOM 654 O O . SER A 1 85 ? -6.270 -4.669 -1.031 1.00 89.00 85 SER A O 1
ATOM 656 N N . LYS A 1 86 ? -4.700 -4.424 -2.629 1.00 90.56 86 LYS A N 1
ATOM 657 C CA . LYS A 1 86 ? -3.604 -5.009 -1.845 1.00 90.56 86 LYS A CA 1
ATOM 658 C C . LYS A 1 86 ? -3.319 -4.248 -0.553 1.00 90.56 86 LYS A C 1
ATOM 660 O O . LYS A 1 86 ? -3.184 -4.870 0.490 1.00 90.56 86 LYS A O 1
ATOM 665 N N . ALA A 1 87 ? -3.259 -2.920 -0.601 1.00 90.19 87 ALA A N 1
ATOM 666 C CA . ALA A 1 87 ? -3.047 -2.083 0.578 1.00 90.19 87 ALA A CA 1
ATOM 667 C C . ALA A 1 87 ? -4.149 -2.287 1.621 1.00 90.19 87 ALA A C 1
ATOM 669 O O . ALA A 1 87 ? -3.841 -2.461 2.796 1.00 90.19 87 ALA A O 1
ATOM 670 N N . LYS A 1 88 ? -5.412 -2.362 1.184 1.00 90.44 88 LYS A N 1
ATOM 671 C CA . LYS A 1 88 ? -6.535 -2.714 2.057 1.00 90.44 88 LYS A CA 1
ATOM 672 C C . LYS A 1 88 ? -6.373 -4.113 2.649 1.00 90.44 88 LYS A C 1
ATOM 674 O O . LYS A 1 88 ? -6.605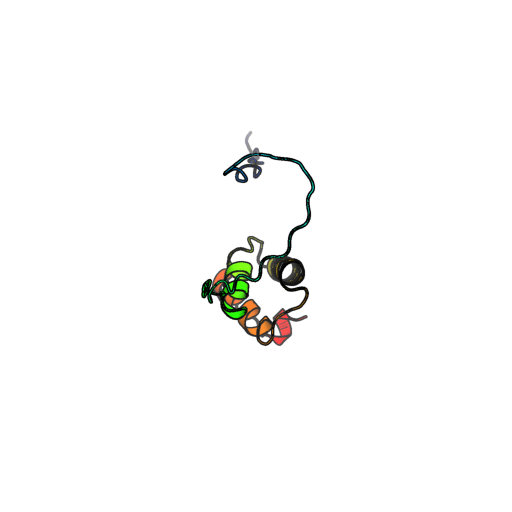 -4.280 3.840 1.00 90.44 88 LYS A O 1
ATOM 679 N N . ASP A 1 89 ? -6.019 -5.112 1.846 1.00 90.44 89 ASP A N 1
ATOM 680 C CA . ASP A 1 89 ? -5.886 -6.491 2.325 1.00 90.44 89 ASP A CA 1
ATOM 681 C C . ASP A 1 89 ? -4.762 -6.615 3.363 1.00 90.44 89 ASP A C 1
ATOM 683 O O . ASP A 1 89 ? -4.983 -7.194 4.426 1.00 90.44 89 ASP A O 1
ATOM 687 N N . VAL A 1 90 ? -3.610 -5.980 3.120 1.00 90.69 90 VAL A N 1
ATOM 688 C CA . VAL A 1 90 ? -2.500 -5.911 4.086 1.00 90.69 90 VAL A CA 1
ATOM 689 C C . VAL A 1 90 ? -2.924 -5.165 5.349 1.00 90.69 90 VAL A C 1
ATOM 691 O O . VAL A 1 90 ? -2.660 -5.636 6.450 1.00 90.69 90 VAL A O 1
ATOM 694 N N . PHE A 1 91 ? -3.630 -4.041 5.220 1.00 89.56 91 PHE A N 1
ATOM 695 C CA . PHE A 1 91 ? -4.148 -3.290 6.363 1.00 89.56 91 PHE A CA 1
ATOM 696 C C . PHE A 1 91 ? -5.105 -4.131 7.221 1.00 89.56 91 PHE A C 1
ATOM 698 O O . PHE A 1 91 ? -4.928 -4.243 8.434 1.00 89.56 91 PHE A O 1
ATOM 705 N N . CYS A 1 92 ? -6.086 -4.776 6.587 1.00 89.44 92 CYS A N 1
ATOM 706 C CA . CYS A 1 92 ? -7.052 -5.638 7.266 1.00 89.44 92 CYS A CA 1
ATOM 707 C C . CYS A 1 92 ? -6.354 -6.826 7.941 1.00 89.44 92 CYS A C 1
ATOM 709 O O . CYS A 1 92 ? -6.677 -7.160 9.078 1.00 89.44 92 CYS A O 1
ATOM 711 N N . ALA A 1 93 ? -5.364 -7.436 7.281 1.00 89.94 93 ALA A N 1
ATOM 712 C CA . ALA A 1 93 ? -4.577 -8.524 7.854 1.00 89.94 93 ALA A CA 1
ATOM 713 C C . ALA A 1 93 ? -3.735 -8.062 9.056 1.00 89.94 93 ALA A C 1
ATOM 715 O O . ALA A 1 93 ? -3.681 -8.757 10.071 1.00 89.94 93 ALA A O 1
ATOM 716 N N . LYS A 1 94 ? -3.114 -6.879 8.966 1.00 89.12 94 LYS A N 1
ATOM 717 C CA . LYS A 1 94 ? -2.205 -6.340 9.986 1.00 89.12 94 LYS A CA 1
ATOM 718 C C . LYS A 1 94 ? -2.934 -5.901 11.254 1.00 89.12 94 LYS A C 1
ATOM 720 O O . LYS A 1 94 ? -2.468 -6.191 12.351 1.00 89.12 94 LYS A O 1
ATOM 725 N N . PHE A 1 95 ? -4.085 -5.247 11.109 1.00 88.94 95 PHE A N 1
ATOM 726 C CA . PHE A 1 95 ? -4.838 -4.683 12.237 1.00 88.94 95 PHE A CA 1
ATOM 727 C C . PHE A 1 95 ? -6.081 -5.494 12.622 1.00 88.94 95 PHE A C 1
ATOM 729 O O . PHE A 1 95 ? -6.757 -5.155 13.587 1.00 88.94 95 PHE A O 1
ATOM 736 N N . ARG A 1 96 ? -6.369 -6.597 11.911 1.00 87.12 96 ARG A N 1
ATOM 737 C CA . ARG A 1 96 ? -7.604 -7.398 12.057 1.00 87.12 96 ARG A CA 1
ATOM 738 C C . ARG A 1 96 ? -8.883 -6.565 11.890 1.00 87.12 96 ARG A C 1
ATOM 740 O O . ARG A 1 96 ? -9.929 -6.906 12.440 1.00 87.12 96 ARG A O 1
ATOM 747 N N . SER A 1 97 ? -8.797 -5.498 11.103 1.00 80.12 97 SER A N 1
ATOM 748 C CA . SER A 1 97 ? -9.906 -4.592 10.803 1.00 80.12 97 SER A CA 1
ATOM 749 C C . SER A 1 97 ? -10.643 -5.035 9.541 1.00 80.12 97 SER A C 1
ATOM 751 O O . SER A 1 97 ? -10.071 -5.692 8.673 1.00 80.12 97 SER A O 1
ATOM 753 N N . ASN A 1 98 ? -11.923 -4.681 9.419 1.00 75.94 98 ASN A N 1
ATOM 754 C CA . ASN A 1 98 ? -12.727 -4.954 8.226 1.00 75.94 98 ASN A CA 1
ATOM 755 C C . ASN A 1 98 ? -13.191 -3.626 7.627 1.00 75.94 98 ASN A C 1
ATOM 757 O O . ASN A 1 98 ? -14.285 -3.147 7.912 1.00 75.94 98 ASN A O 1
ATOM 761 N N . VAL A 1 99 ? -12.297 -2.998 6.864 1.00 77.81 99 VAL A N 1
ATOM 762 C CA . VAL A 1 99 ? -12.534 -1.693 6.236 1.00 77.81 99 VAL A CA 1
ATOM 763 C C . VAL A 1 99 ? -12.711 -1.89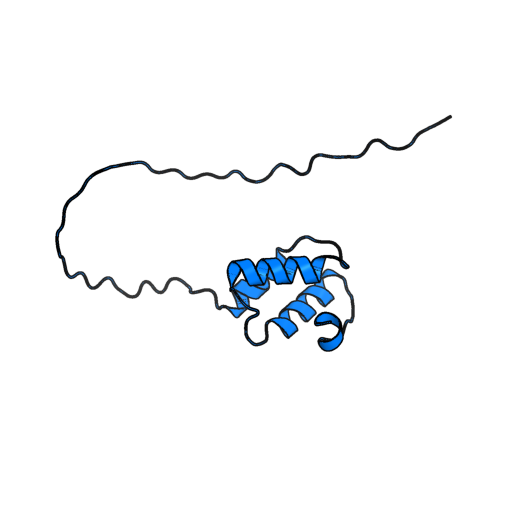7 4.736 1.00 77.81 99 VAL A C 1
ATOM 765 O O . VAL A 1 99 ? -11.922 -2.593 4.090 1.00 77.81 99 VAL A O 1
ATOM 768 N N . GLY A 1 100 ? -13.753 -1.300 4.156 1.00 73.75 100 GLY A N 1
ATOM 769 C CA . GLY A 1 100 ? -13.994 -1.384 2.715 1.00 73.75 100 GLY A CA 1
ATOM 770 C C . GLY A 1 100 ? -12.956 -0.594 1.907 1.00 73.75 100 GLY A C 1
ATOM 771 O O . GLY A 1 100 ? -12.449 0.429 2.359 1.00 73.75 100 GLY A O 1
ATOM 772 N N . THR A 1 101 ? -12.677 -0.981 0.654 1.00 71.06 101 THR A N 1
ATOM 773 C CA . THR A 1 101 ? -11.689 -0.272 -0.199 1.00 71.06 101 THR A CA 1
ATOM 774 C C . THR A 1 101 ? -12.026 1.208 -0.395 1.00 71.06 101 THR A C 1
ATOM 776 O O . THR A 1 101 ? -11.134 2.041 -0.525 1.00 71.06 101 THR A O 1
ATOM 779 N N . LYS A 1 102 ? -13.322 1.549 -0.425 1.00 69.25 102 LYS A N 1
ATOM 780 C CA . LYS A 1 102 ? -13.787 2.939 -0.545 1.00 69.25 102 LYS A CA 1
ATOM 781 C C . LYS A 1 102 ? -13.518 3.756 0.717 1.00 69.25 102 LYS A C 1
ATOM 783 O O . LYS A 1 102 ? -13.298 4.952 0.599 1.00 69.25 102 LYS A O 1
ATOM 788 N N . GLU A 1 103 ? -13.555 3.127 1.886 1.00 73.19 103 GLU A N 1
ATOM 789 C CA . GLU A 1 103 ? -13.257 3.774 3.166 1.00 73.19 103 GLU A CA 1
ATOM 790 C C . GLU A 1 103 ? -11.752 3.915 3.364 1.00 73.19 103 GLU A C 1
ATOM 792 O O . GLU A 1 103 ? -11.300 4.959 3.804 1.00 73.19 103 GLU A O 1
ATOM 797 N N . PHE A 1 104 ? -10.973 2.924 2.924 1.00 72.81 104 PHE A N 1
ATOM 798 C CA . PHE A 1 104 ? -9.511 2.975 2.955 1.00 72.81 104 PHE A CA 1
ATOM 799 C C . PHE A 1 104 ? -8.910 4.067 2.049 1.00 72.81 104 PHE A C 1
ATOM 801 O O . PHE A 1 104 ? -7.804 4.536 2.289 1.00 72.81 104 PHE A O 1
ATOM 808 N N . LYS A 1 105 ? -9.615 4.453 0.977 1.00 73.12 105 LYS A N 1
ATOM 809 C CA . LYS A 1 105 ? -9.154 5.473 0.019 1.00 73.12 105 LYS A CA 1
ATOM 810 C C . LYS A 1 105 ? -9.583 6.905 0.390 1.00 73.12 105 LYS A C 1
ATOM 812 O O . LYS A 1 105 ? -9.182 7.834 -0.308 1.00 73.12 105 LYS A O 1
ATOM 817 N N . LYS A 1 106 ? -10.465 7.073 1.378 1.00 64.75 106 LYS A N 1
ATOM 818 C CA . LYS A 1 106 ? -10.893 8.400 1.843 1.00 64.75 106 LYS A CA 1
ATOM 819 C C . LYS A 1 106 ? -9.786 9.063 2.648 1.00 64.75 106 LYS A C 1
ATOM 821 O O . LYS A 1 106 ? -9.672 10.296 2.502 1.00 64.75 106 LYS A O 1
#

Foldseek 3Di:
DDDDDDDDDDPPDDDDDDDDDDDDDDDDDDDDDDPDDPPPPVPQPPVNVLLVLLLPQDDDLVCSLVSSQVSCCVVPVHQDDCSLVSSQVSSCVVVVDDDDSVRSVD

pLDDT: mean 71.16, std 20.69, range [36.09, 93.62]